Protein AF-A0ABD3A1D2-F1 (afdb_monomer_lite)

Sequence (175 aa):
MENNGCITSDCDAVATIFENNNFTKTKEEAVAVALKAGFRYFLIVNIPASIYQIYQQKFPPGTDINCGTYMLQHMKSAIHKGKVSEEDIDRALFNLFSVLLRLGLFDGNPARNQFGNMGSQNVCSSERKKLALEAARQGIVLLKNNQKFLPWNKNGVSSVAIISPMANRTNITGD

Radius of gyration: 24.57 Å; chains: 1; bounding box: 48×40×70 Å

Organism: NCBI:txid153742

InterPro domains:
  IPR017853 Glycoside hydrolase superfamily [SSF51445] (4-139)
  IPR036881 Glycoside hydrolase family 3 C-terminal domain superfamily [G3DSA:3.40.50.1700] (124-175)
  IPR036962 Glycoside hydrolase, family 3, N-terminal domain superfamily [G3DSA:3.20.20.300] (1-116)
  IPR044993 Beta-D-xylosidase [PTHR42721] (4-172)

pLDDT: mean 79.52, std 18.98, range [31.27, 98.25]

Structure (mmCIF, N/CA/C/O backbone):
data_AF-A0ABD3A1D2-F1
#
_entry.id   AF-A0ABD3A1D2-F1
#
loop_
_atom_site.group_PDB
_atom_site.id
_atom_site.type_symbol
_atom_site.label_atom_id
_atom_site.label_alt_id
_atom_site.label_comp_id
_atom_site.label_asym_id
_atom_site.label_entity_id
_atom_site.label_seq_id
_atom_site.pdbx_PDB_ins_code
_atom_site.Cartn_x
_atom_site.Cartn_y
_atom_site.Cartn_z
_atom_site.occupancy
_atom_site.B_iso_or_equiv
_atom_site.au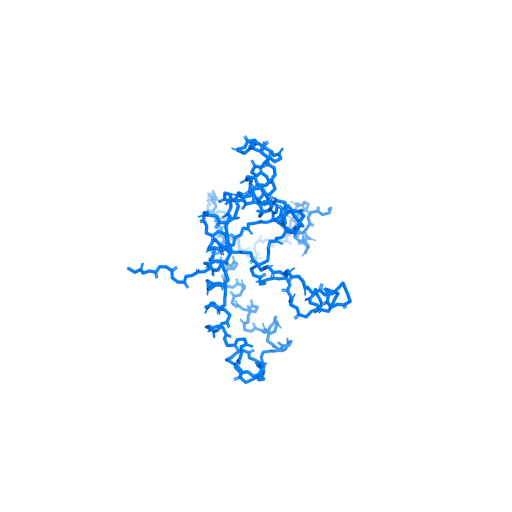th_seq_id
_atom_site.auth_comp_id
_atom_site.auth_asym_id
_atom_site.auth_atom_id
_atom_site.pdbx_PDB_model_num
ATOM 1 N N . MET A 1 1 ? -11.988 -22.840 6.224 1.00 37.16 1 MET A N 1
ATOM 2 C CA . MET A 1 1 ? -10.678 -22.178 6.389 1.00 37.16 1 MET A CA 1
ATOM 3 C C . MET A 1 1 ? -10.935 -20.917 7.187 1.00 37.16 1 MET A C 1
ATOM 5 O O . MET A 1 1 ? -11.546 -20.003 6.654 1.00 37.16 1 MET A O 1
ATOM 9 N N . GLU A 1 2 ? -10.602 -20.904 8.476 1.00 46.38 2 GLU A N 1
ATOM 10 C CA . GLU A 1 2 ? -10.650 -19.665 9.258 1.00 46.38 2 GLU A CA 1
ATOM 11 C C . GLU A 1 2 ? -9.525 -18.742 8.778 1.00 46.38 2 GLU A C 1
ATOM 13 O O . GLU A 1 2 ? -8.359 -19.137 8.697 1.00 46.38 2 GLU A O 1
ATOM 18 N N . ASN A 1 3 ? -9.892 -17.526 8.373 1.00 55.97 3 ASN A N 1
ATOM 19 C CA . ASN A 1 3 ? -8.967 -16.530 7.845 1.00 55.97 3 ASN A CA 1
ATOM 20 C C . ASN A 1 3 ? -8.118 -15.929 8.980 1.00 55.97 3 ASN A C 1
ATOM 22 O O . ASN A 1 3 ? -8.413 -14.849 9.482 1.00 55.97 3 ASN A O 1
ATOM 26 N N . ASN A 1 4 ? -7.017 -16.592 9.342 1.00 60.84 4 ASN A N 1
ATOM 27 C CA . ASN A 1 4 ? -6.041 -16.114 10.338 1.00 60.84 4 ASN A CA 1
ATOM 28 C C . ASN A 1 4 ? -5.060 -15.049 9.779 1.00 60.84 4 ASN A C 1
ATOM 30 O O . ASN A 1 4 ? -3.883 -15.031 10.146 1.00 60.84 4 ASN A O 1
ATOM 34 N N . GLY A 1 5 ? -5.500 -14.211 8.833 1.00 65.75 5 GLY A N 1
ATOM 35 C CA . GLY A 1 5 ? -4.711 -13.125 8.218 1.00 65.75 5 GLY A CA 1
ATOM 36 C C . GLY A 1 5 ? -4.968 -11.764 8.871 1.00 65.75 5 GLY A C 1
ATOM 37 O O . GLY A 1 5 ? -5.875 -11.659 9.684 1.00 65.75 5 GLY A O 1
ATOM 38 N N . CYS A 1 6 ? -4.198 -10.724 8.534 1.00 69.88 6 CYS A N 1
ATOM 39 C CA . CYS A 1 6 ? -4.407 -9.360 9.040 1.00 69.88 6 CYS A CA 1
ATOM 40 C C . CYS A 1 6 ? -5.316 -8.532 8.111 1.00 69.88 6 CYS A C 1
ATOM 42 O O . CYS A 1 6 ? -5.195 -8.639 6.893 1.00 69.88 6 CYS A O 1
ATOM 44 N N . ILE A 1 7 ? -6.202 -7.704 8.676 1.00 75.69 7 ILE A N 1
ATOM 45 C CA . ILE A 1 7 ? -6.970 -6.672 7.963 1.00 75.69 7 ILE A CA 1
ATOM 46 C C . ILE A 1 7 ? -6.477 -5.310 8.447 1.00 75.69 7 ILE A C 1
ATOM 48 O O . ILE A 1 7 ? -6.617 -4.979 9.628 1.00 75.69 7 ILE A O 1
ATOM 52 N N . THR A 1 8 ? -5.950 -4.525 7.515 1.00 74.38 8 THR A N 1
ATOM 53 C CA . THR A 1 8 ? -5.481 -3.157 7.734 1.00 74.38 8 THR A CA 1
ATOM 54 C C . THR A 1 8 ? -6.273 -2.181 6.873 1.00 74.38 8 THR A C 1
ATOM 56 O O . THR A 1 8 ? -6.884 -2.573 5.877 1.00 74.38 8 THR A O 1
ATOM 59 N N . SER A 1 9 ? -6.303 -0.920 7.286 1.00 77.19 9 SER A N 1
ATOM 60 C CA . SER A 1 9 ? -6.958 0.163 6.566 1.00 77.19 9 SER A CA 1
ATOM 61 C C . SER A 1 9 ? -5.907 0.969 5.826 1.00 77.19 9 SER A C 1
ATOM 63 O O . SER A 1 9 ? -4.784 1.118 6.307 1.00 77.19 9 SER A O 1
ATOM 65 N N . ASP A 1 10 ? -6.303 1.559 4.706 1.00 80.44 10 ASP A N 1
ATOM 66 C CA . ASP A 1 10 ? -5.505 2.613 4.091 1.00 80.44 10 ASP A CA 1
ATOM 67 C C . ASP A 1 10 ? -5.440 3.854 5.008 1.00 80.44 10 ASP A C 1
ATOM 69 O O . ASP A 1 10 ? -6.170 3.954 6.009 1.00 80.44 10 ASP A O 1
ATOM 73 N N . CYS A 1 11 ? -4.560 4.792 4.667 1.00 78.94 11 CYS A N 1
ATOM 74 C CA . CYS A 1 11 ? -4.467 6.108 5.286 1.00 78.94 11 CYS A CA 1
ATOM 75 C C . CYS A 1 11 ? -5.825 6.801 5.344 1.00 78.94 11 CYS A C 1
ATOM 77 O O . CYS A 1 11 ? -6.568 6.819 4.366 1.00 78.94 11 CYS A O 1
ATOM 79 N N . ASP A 1 12 ? -6.154 7.331 6.525 1.00 80.38 12 ASP A N 1
ATOM 80 C CA . ASP A 1 12 ? -7.385 8.071 6.821 1.00 80.38 12 ASP A CA 1
ATOM 81 C C . ASP A 1 12 ? -8.711 7.339 6.543 1.00 80.38 12 ASP A C 1
ATOM 83 O O . ASP A 1 12 ? -9.778 7.884 6.820 1.00 80.38 12 ASP A O 1
ATOM 87 N N . ALA A 1 13 ? -8.691 6.075 6.111 1.00 84.38 13 ALA A N 1
ATOM 88 C CA . ALA A 1 13 ? -9.896 5.362 5.692 1.00 84.38 13 ALA A CA 1
ATOM 89 C C . ALA A 1 13 ? -10.966 5.292 6.795 1.00 84.38 13 ALA A C 1
ATOM 91 O O . ALA A 1 13 ? -12.156 5.399 6.508 1.00 84.38 13 ALA A O 1
ATOM 92 N N . VAL A 1 14 ? -10.562 5.170 8.066 1.00 85.62 14 VAL A N 1
ATOM 93 C CA . VAL A 1 14 ? -11.505 5.206 9.199 1.00 85.62 14 VAL A CA 1
ATOM 94 C C . VAL A 1 14 ? -12.102 6.603 9.399 1.00 85.62 14 VAL A C 1
ATOM 96 O O . VAL A 1 14 ? -13.280 6.716 9.727 1.00 85.62 14 VAL A O 1
ATOM 99 N N . ALA A 1 15 ? -11.322 7.663 9.178 1.00 86.56 15 ALA A N 1
ATOM 100 C CA . ALA A 1 15 ? -11.808 9.036 9.272 1.00 86.56 15 ALA A CA 1
ATOM 101 C C . ALA A 1 15 ? -12.839 9.326 8.176 1.00 86.56 15 ALA A C 1
ATOM 103 O O . ALA A 1 15 ? -13.927 9.829 8.463 1.00 86.56 15 ALA A O 1
ATOM 104 N N . THR A 1 16 ? -12.545 8.900 6.944 1.00 88.19 16 THR 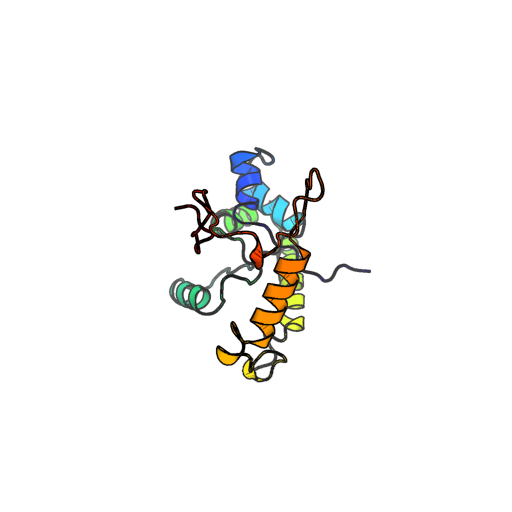A N 1
ATOM 105 C CA . THR A 1 16 ? -13.397 9.086 5.762 1.00 88.19 16 THR A CA 1
ATOM 106 C C . THR A 1 16 ? -14.800 8.494 5.934 1.00 88.19 16 THR A C 1
ATOM 108 O O . THR A 1 16 ? -15.756 9.059 5.399 1.00 88.19 16 THR A O 1
ATOM 111 N N . ILE A 1 17 ? -14.957 7.407 6.711 1.00 91.12 17 ILE A N 1
ATOM 112 C CA . ILE A 1 17 ? -16.270 6.814 7.049 1.00 91.12 17 ILE A CA 1
ATOM 113 C C . ILE A 1 17 ? -17.226 7.885 7.593 1.00 91.12 17 ILE A C 1
ATOM 115 O O . ILE A 1 17 ? -18.389 7.935 7.189 1.00 91.12 17 ILE A O 1
ATOM 119 N N . PHE A 1 18 ? -16.737 8.751 8.479 1.00 94.00 18 PHE A N 1
ATOM 120 C CA . PHE A 1 18 ? -17.518 9.841 9.054 1.00 94.00 18 PHE A CA 1
ATOM 121 C C . PHE A 1 18 ? -17.367 11.138 8.252 1.00 94.00 18 PHE A C 1
ATOM 123 O O . PHE A 1 18 ? -18.366 11.729 7.863 1.00 94.00 18 PHE A O 1
ATOM 130 N N . GLU A 1 19 ? -16.133 11.580 8.001 1.00 90.69 19 GLU A N 1
ATOM 131 C CA . GLU A 1 19 ? -15.836 12.954 7.570 1.00 90.69 19 GLU A CA 1
ATOM 132 C C . GLU A 1 19 ? -16.253 13.255 6.127 1.00 90.69 19 GLU A C 1
ATOM 134 O O . GLU A 1 19 ? -16.689 14.367 5.837 1.00 90.69 19 GLU A O 1
ATOM 139 N N . ASN A 1 20 ? -16.161 12.273 5.229 1.00 91.31 20 ASN A N 1
ATOM 140 C CA . ASN A 1 20 ? -16.445 12.472 3.806 1.00 91.31 20 ASN A CA 1
ATOM 141 C C . ASN A 1 20 ? -17.699 11.717 3.369 1.00 91.31 20 ASN A C 1
ATOM 143 O O . ASN A 1 20 ? -18.515 12.247 2.618 1.00 91.31 20 ASN A O 1
ATOM 147 N N . ASN A 1 21 ? -17.855 10.480 3.845 1.00 91.81 21 ASN A N 1
ATOM 148 C CA . ASN A 1 21 ? -18.917 9.591 3.386 1.00 91.81 21 ASN A CA 1
ATOM 149 C C . ASN A 1 21 ? -20.207 9.720 4.203 1.00 91.81 21 ASN A C 1
ATOM 151 O O . ASN A 1 21 ? -21.243 9.239 3.751 1.00 91.81 21 ASN A O 1
ATOM 155 N N . ASN A 1 22 ? -20.164 10.342 5.391 1.00 92.69 22 ASN A N 1
ATOM 156 C CA . ASN A 1 22 ? -21.302 10.435 6.315 1.00 92.69 22 ASN A CA 1
ATOM 157 C C . ASN A 1 22 ? -21.980 9.073 6.583 1.00 92.69 22 ASN A C 1
ATOM 159 O O . ASN A 1 22 ? -23.194 8.995 6.775 1.00 92.69 22 ASN A O 1
ATOM 163 N N . PHE A 1 23 ? -21.207 7.981 6.569 1.00 95.19 23 PHE A N 1
ATOM 164 C CA . PHE A 1 23 ? -21.726 6.624 6.755 1.00 95.19 23 PHE A CA 1
ATOM 165 C C . PHE A 1 23 ? -22.154 6.378 8.207 1.00 95.19 23 PHE A C 1
ATOM 167 O O . PHE A 1 23 ? -23.099 5.636 8.471 1.00 95.19 23 PHE A O 1
ATOM 174 N N . THR A 1 24 ? -21.475 7.020 9.159 1.00 95.50 24 THR A N 1
ATOM 175 C CA . THR A 1 24 ? -21.830 6.993 10.580 1.00 95.50 24 THR A CA 1
ATOM 176 C C . THR A 1 24 ? -22.270 8.361 11.072 1.00 95.50 24 THR A C 1
ATOM 178 O O . THR A 1 24 ? -21.912 9.390 10.503 1.00 95.50 24 THR A O 1
ATOM 181 N N . LYS A 1 25 ? -23.039 8.389 12.167 1.00 94.56 25 LYS A N 1
ATOM 182 C CA . LYS A 1 25 ? -23.544 9.646 12.739 1.00 94.56 25 LYS A CA 1
ATOM 183 C C . LYS A 1 25 ? -22.540 10.311 13.666 1.00 94.56 25 LYS A C 1
ATOM 185 O O . LYS A 1 25 ? -22.643 11.506 13.926 1.00 94.56 25 LYS A O 1
ATOM 190 N N . THR A 1 26 ? -21.590 9.544 14.197 1.00 96.12 26 THR A N 1
ATOM 191 C CA . THR A 1 26 ? -20.518 10.070 15.041 1.00 96.12 26 THR A CA 1
ATOM 192 C C . THR A 1 26 ? -19.166 9.480 14.666 1.00 96.12 26 THR A C 1
ATOM 194 O O . THR A 1 26 ? -19.068 8.429 14.024 1.00 96.12 26 THR A O 1
ATOM 197 N N . LYS A 1 27 ? -18.109 10.152 15.128 1.00 93.94 27 LYS A N 1
ATOM 198 C CA . LYS A 1 27 ? -16.725 9.697 14.978 1.00 93.94 27 LYS A CA 1
ATOM 199 C C . LYS A 1 27 ? -16.471 8.370 15.695 1.00 93.94 27 LYS A C 1
ATOM 201 O O . LYS A 1 27 ? -15.769 7.500 15.195 1.00 93.94 27 LYS A O 1
ATOM 206 N N . GLU A 1 28 ? -17.094 8.179 16.856 1.00 94.62 28 GLU A N 1
ATOM 207 C CA . GLU A 1 28 ? -16.999 6.930 17.617 1.00 94.62 28 GLU A CA 1
ATOM 208 C C . GLU A 1 28 ? -17.687 5.757 16.922 1.00 94.62 28 GLU A C 1
ATOM 210 O O . GLU A 1 28 ? -17.224 4.624 17.027 1.00 94.62 28 GLU A O 1
ATOM 215 N N . GLU A 1 29 ? -18.782 6.013 16.205 1.00 94.50 29 GLU A N 1
ATOM 216 C CA . GLU A 1 29 ? -19.421 4.987 15.385 1.00 94.50 29 GLU A CA 1
ATOM 217 C C . GLU A 1 29 ? -18.527 4.569 14.217 1.00 94.50 29 GLU A C 1
ATOM 219 O O . GLU A 1 29 ? -18.479 3.380 13.918 1.00 94.50 29 GLU A O 1
ATOM 224 N N . ALA A 1 30 ? -17.770 5.490 13.609 1.00 92.06 30 ALA A N 1
ATOM 225 C CA . ALA A 1 30 ? -16.802 5.135 12.567 1.00 92.06 30 ALA A CA 1
ATOM 226 C C . ALA A 1 30 ? -15.710 4.201 13.109 1.00 92.06 30 ALA A C 1
ATOM 228 O O . ALA A 1 30 ? -15.423 3.169 12.502 1.00 92.06 30 ALA A O 1
ATOM 229 N N . VAL A 1 31 ? -15.171 4.506 14.297 1.00 89.06 31 VAL A N 1
ATOM 230 C CA . VAL A 1 31 ? -14.221 3.630 15.006 1.00 89.06 31 VAL A CA 1
ATOM 231 C C . VAL A 1 31 ? -14.830 2.254 15.280 1.00 89.06 31 VAL A C 1
ATOM 233 O O . VAL A 1 31 ? -14.212 1.230 14.988 1.00 89.06 31 VAL A O 1
ATOM 236 N N . ALA A 1 32 ? -16.048 2.221 15.823 1.00 91.44 32 ALA A N 1
ATOM 237 C CA . ALA A 1 32 ? -16.719 0.976 16.173 1.00 91.44 32 ALA A CA 1
ATOM 238 C C . ALA A 1 32 ? -17.015 0.109 14.945 1.00 91.44 32 ALA A C 1
ATOM 240 O O . ALA A 1 32 ? -16.768 -1.094 14.976 1.00 91.44 32 ALA A O 1
ATOM 241 N N . VAL A 1 33 ? -17.517 0.707 13.862 1.00 90.88 33 VAL A N 1
ATOM 242 C CA . VAL A 1 33 ? -17.794 0.006 12.603 1.00 90.88 33 VAL A CA 1
ATOM 243 C C . VAL A 1 33 ? -16.509 -0.567 12.019 1.00 90.88 33 VAL A C 1
ATOM 245 O O . VAL A 1 33 ? -16.495 -1.743 11.665 1.00 90.88 33 VAL A O 1
ATOM 248 N N . ALA A 1 34 ? -15.427 0.216 11.968 1.00 87.75 34 ALA A N 1
ATOM 249 C CA . ALA A 1 34 ? -14.146 -0.263 11.461 1.00 87.75 34 ALA A CA 1
ATOM 250 C C . ALA A 1 34 ? -13.650 -1.474 12.268 1.00 87.75 34 ALA A C 1
ATOM 252 O O . ALA A 1 34 ? -13.379 -2.533 11.700 1.00 87.75 34 ALA A O 1
ATOM 253 N N . LEU A 1 35 ? -13.603 -1.354 13.598 1.00 84.38 35 LEU A N 1
ATOM 254 C CA . LEU A 1 35 ? -13.131 -2.418 14.487 1.00 84.38 35 LEU A CA 1
ATOM 255 C C . LEU A 1 35 ? -13.988 -3.692 14.378 1.00 84.38 35 LEU A C 1
ATOM 257 O O . LEU A 1 35 ? -13.459 -4.800 14.289 1.00 84.38 35 LEU A O 1
ATOM 261 N N . LYS A 1 36 ? -15.317 -3.543 14.329 1.00 86.56 36 LYS A N 1
ATOM 262 C CA . LYS A 1 36 ? -16.265 -4.665 14.205 1.00 86.56 36 LYS A CA 1
ATOM 263 C C . LYS A 1 36 ? -16.232 -5.325 12.831 1.00 86.56 36 LYS A C 1
ATOM 265 O O . LYS A 1 36 ? -16.475 -6.524 12.738 1.00 86.56 36 LYS A O 1
ATOM 270 N N . ALA A 1 37 ? -15.877 -4.578 11.786 1.00 84.50 37 ALA A N 1
ATOM 271 C CA . ALA A 1 37 ? -15.619 -5.117 10.453 1.00 84.50 37 ALA A CA 1
ATOM 272 C C . ALA A 1 37 ? -14.303 -5.917 10.371 1.00 84.50 37 ALA A C 1
ATOM 274 O O . ALA A 1 37 ? -14.005 -6.511 9.338 1.00 84.50 37 ALA A O 1
ATOM 275 N N . GLY A 1 38 ? -13.522 -5.960 11.456 1.00 74.88 38 GLY A N 1
ATOM 276 C CA . GLY A 1 38 ? -12.286 -6.730 11.547 1.00 74.88 38 GLY A CA 1
ATOM 277 C C . GLY A 1 38 ? -11.022 -5.906 11.329 1.00 74.88 38 GLY A C 1
ATOM 278 O O . GLY A 1 38 ? -9.944 -6.501 11.285 1.00 74.88 38 GLY A O 1
ATOM 279 N N . PHE A 1 39 ? -11.130 -4.573 11.225 1.00 71.19 39 PHE A N 1
ATOM 280 C CA . PHE A 1 39 ? -9.967 -3.687 11.224 1.00 71.19 39 PHE A CA 1
ATOM 281 C C . PHE A 1 39 ? -9.145 -3.913 12.491 1.00 71.19 39 PHE A C 1
ATOM 283 O O . PHE A 1 39 ? -9.667 -3.857 13.608 1.00 71.19 39 PHE A O 1
ATOM 290 N N . ARG A 1 40 ? -7.851 -4.171 12.319 1.00 68.75 40 ARG A N 1
ATOM 291 C CA . ARG A 1 40 ? -6.936 -4.395 13.434 1.00 68.75 40 ARG A CA 1
ATOM 292 C C . ARG A 1 40 ? -6.259 -3.089 13.763 1.00 68.75 40 ARG A C 1
ATOM 294 O O . ARG A 1 40 ? -5.614 -2.469 12.926 1.00 68.75 40 ARG A O 1
ATOM 301 N N . TYR A 1 41 ? -6.427 -2.680 15.006 1.00 59.41 41 TYR A N 1
ATOM 302 C CA . TYR A 1 41 ? -5.795 -1.491 15.521 1.00 59.41 41 TYR A CA 1
ATOM 303 C C . TYR A 1 41 ? -4.776 -1.894 16.578 1.00 59.41 41 TYR A C 1
ATOM 305 O O . TYR A 1 4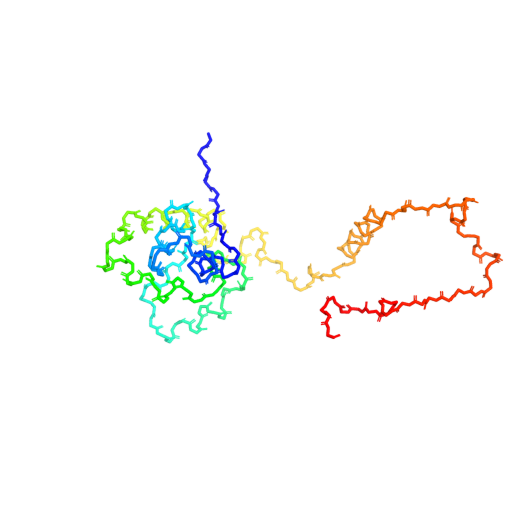1 ? -5.130 -2.556 17.555 1.00 59.41 41 TYR A O 1
ATOM 313 N N . PHE A 1 42 ? -3.514 -1.494 16.396 1.00 54.72 42 PHE A N 1
ATOM 314 C CA . PHE A 1 42 ? -2.529 -1.567 17.469 1.00 54.72 42 PHE A CA 1
ATOM 315 C C . PHE A 1 42 ? -2.912 -0.542 18.541 1.00 54.72 42 PHE A C 1
ATOM 317 O O . PHE A 1 42 ? -2.597 0.646 18.463 1.00 54.72 42 PHE A O 1
ATOM 324 N N . LEU A 1 43 ? -3.664 -1.016 19.530 1.00 47.31 43 LEU A N 1
ATOM 325 C CA . LEU A 1 43 ? -4.032 -0.271 20.719 1.00 47.31 43 LEU A CA 1
ATOM 326 C C . LEU A 1 43 ? -2.784 -0.032 21.570 1.00 47.31 43 LEU A C 1
ATOM 328 O O . LEU A 1 43 ? -2.453 -0.823 22.447 1.00 47.31 43 LEU A O 1
ATOM 332 N N . ILE A 1 44 ? -2.116 1.101 21.358 1.00 43.75 44 ILE A N 1
ATOM 333 C CA . ILE A 1 44 ? -1.236 1.672 22.381 1.00 43.75 44 ILE A CA 1
ATOM 334 C C . ILE A 1 44 ? -2.130 2.382 23.396 1.00 43.75 44 ILE A C 1
ATOM 336 O O . ILE A 1 44 ? -2.244 3.606 23.409 1.00 43.75 44 ILE A O 1
ATOM 340 N N . VAL A 1 45 ? -2.831 1.614 24.226 1.00 34.00 45 VAL A N 1
ATOM 341 C CA . VAL A 1 45 ? -3.537 2.177 25.379 1.00 34.00 45 VAL A CA 1
ATOM 342 C C . VAL A 1 45 ? -2.571 2.108 26.557 1.00 34.00 45 VAL A C 1
ATOM 344 O O . VAL A 1 45 ? -2.110 1.032 26.915 1.00 34.00 45 VAL A O 1
ATOM 347 N N . ASN A 1 46 ? -2.253 3.267 27.140 1.00 37.31 46 ASN A N 1
ATOM 348 C CA . ASN A 1 46 ? -1.365 3.435 28.302 1.00 37.31 46 ASN A CA 1
ATOM 349 C C . ASN A 1 46 ? 0.127 3.136 28.093 1.00 37.31 46 ASN A C 1
ATOM 351 O O . ASN A 1 46 ? 0.775 2.500 28.920 1.00 37.31 46 ASN A O 1
ATOM 355 N N . ILE A 1 47 ? 0.718 3.721 27.053 1.00 43.69 47 ILE A N 1
ATOM 356 C CA . ILE A 1 47 ? 2.157 3.984 27.068 1.00 43.69 47 ILE A CA 1
ATOM 357 C C . ILE A 1 47 ? 2.376 5.456 27.468 1.00 43.69 47 ILE A C 1
ATOM 359 O O . ILE A 1 47 ? 1.798 6.342 26.835 1.00 43.69 47 ILE A O 1
ATOM 363 N N . PRO A 1 48 ? 3.1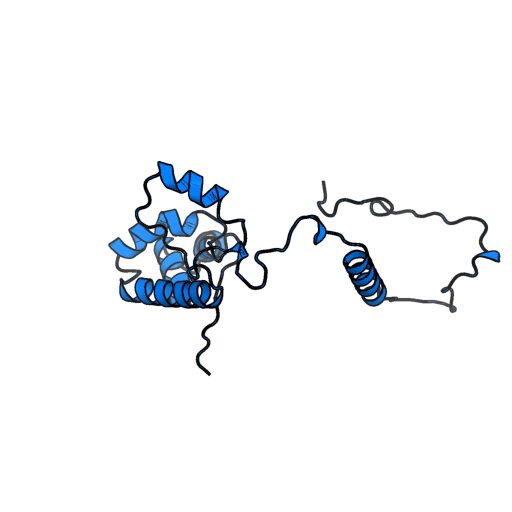76 5.747 28.515 1.00 40.44 48 PRO A N 1
ATOM 364 C CA . PRO A 1 48 ? 3.576 7.108 28.861 1.00 40.44 48 PRO A CA 1
ATOM 365 C C . PRO A 1 48 ? 4.105 7.854 27.632 1.00 40.44 48 PRO A C 1
ATOM 367 O O . PRO A 1 48 ? 4.836 7.274 26.829 1.00 40.44 48 PRO A O 1
ATOM 370 N N . ALA A 1 49 ? 3.788 9.143 27.490 1.00 47.62 49 ALA A N 1
ATOM 371 C CA . ALA A 1 49 ? 4.191 9.949 26.329 1.00 47.62 49 ALA A CA 1
ATOM 372 C C . ALA A 1 49 ? 5.705 9.877 26.018 1.00 47.62 49 ALA A C 1
ATOM 374 O O . ALA A 1 49 ? 6.103 9.958 24.859 1.00 47.62 49 ALA A O 1
ATOM 375 N N . SER A 1 50 ? 6.545 9.638 27.032 1.00 42.75 50 SER A N 1
ATOM 376 C CA . SER A 1 50 ? 7.995 9.434 26.894 1.00 42.75 50 SER A CA 1
ATOM 377 C C . SER A 1 50 ? 8.384 8.194 26.081 1.00 42.75 50 SER A C 1
ATOM 379 O O . SER A 1 50 ? 9.430 8.181 25.439 1.00 42.75 50 SER A O 1
ATOM 381 N N . ILE A 1 51 ? 7.551 7.156 26.080 1.00 44.00 51 ILE A N 1
ATOM 382 C CA . ILE A 1 51 ? 7.795 5.901 25.367 1.00 44.00 51 ILE A CA 1
ATOM 383 C C . ILE A 1 51 ? 7.134 5.934 23.972 1.00 44.00 51 ILE A C 1
ATOM 385 O O . ILE A 1 51 ? 7.627 5.283 23.053 1.00 44.00 51 ILE A O 1
ATOM 389 N N . TYR A 1 52 ? 6.102 6.763 23.754 1.00 48.97 52 TYR A N 1
ATOM 390 C CA . TYR A 1 52 ? 5.480 6.968 22.432 1.00 48.97 52 TYR A CA 1
ATOM 391 C C . TYR A 1 52 ? 6.495 7.431 21.368 1.00 48.97 52 TYR A C 1
ATOM 393 O O . TYR A 1 52 ? 6.495 6.929 20.243 1.00 48.97 52 TYR A O 1
ATOM 401 N N . GLN A 1 53 ? 7.431 8.308 21.750 1.00 37.34 53 GLN A N 1
ATOM 402 C CA . GLN A 1 53 ? 8.511 8.782 20.875 1.00 37.34 53 GLN A CA 1
ATOM 403 C C . GLN A 1 53 ? 9.475 7.653 20.456 1.00 37.34 53 GLN A C 1
ATOM 405 O O . GLN A 1 53 ? 9.984 7.650 19.338 1.00 37.34 53 GLN A O 1
ATOM 410 N N . ILE A 1 54 ? 9.699 6.672 21.339 1.00 40.72 54 ILE A N 1
ATOM 411 C CA . ILE A 1 54 ? 10.593 5.527 21.108 1.00 40.72 54 ILE A CA 1
ATOM 412 C C . ILE A 1 54 ? 9.935 4.511 20.162 1.00 40.72 54 ILE A C 1
ATOM 414 O O . ILE A 1 54 ? 10.610 3.934 19.310 1.00 40.72 54 ILE A O 1
ATOM 418 N N . TYR A 1 55 ? 8.616 4.313 20.264 1.00 42.03 55 TYR A N 1
ATOM 419 C CA . TYR A 1 55 ? 7.882 3.387 19.393 1.00 42.03 55 TYR A CA 1
ATOM 420 C C . TYR A 1 55 ? 7.801 3.876 17.942 1.00 42.03 55 TYR A C 1
ATOM 422 O O . TYR A 1 55 ? 8.026 3.077 17.036 1.00 42.03 55 TYR A O 1
ATOM 430 N N . GLN A 1 56 ? 7.592 5.179 17.722 1.00 38.38 56 GLN A N 1
ATOM 431 C CA . GLN A 1 56 ? 7.631 5.796 16.385 1.00 38.38 56 GLN A CA 1
ATOM 432 C C . GLN A 1 56 ? 9.014 5.680 15.714 1.00 38.38 56 GLN A C 1
ATOM 434 O O . GLN A 1 56 ? 9.115 5.624 14.494 1.00 38.38 56 GLN A O 1
ATOM 439 N N . GLN A 1 57 ? 10.093 5.625 16.503 1.00 33.38 57 GLN A N 1
ATOM 440 C CA . GLN A 1 57 ? 11.459 5.474 15.990 1.00 33.38 57 GLN A CA 1
ATOM 441 C C . GLN A 1 57 ? 11.862 4.021 15.707 1.00 33.38 57 GLN A C 1
ATOM 443 O O . GLN A 1 57 ? 12.774 3.790 14.914 1.00 33.38 57 GLN A O 1
ATOM 448 N N . LYS A 1 58 ? 11.241 3.044 16.382 1.00 36.09 58 LYS A N 1
ATOM 449 C CA . LYS A 1 58 ? 11.706 1.646 16.387 1.00 36.09 58 LYS A CA 1
ATOM 450 C C . LYS A 1 58 ? 10.852 0.694 15.550 1.00 36.09 58 LYS A C 1
ATOM 452 O O . LYS A 1 58 ? 11.360 -0.348 15.142 1.00 36.09 58 LYS A O 1
ATOM 457 N N . PHE A 1 59 ? 9.600 1.046 15.266 1.00 41.25 59 PHE A N 1
ATOM 458 C CA . PHE A 1 59 ? 8.747 0.304 14.340 1.00 41.25 59 PHE A CA 1
ATOM 459 C C . PHE A 1 59 ? 8.641 1.092 13.029 1.00 41.25 59 PHE A C 1
ATOM 461 O O . PHE A 1 59 ? 7.973 2.124 13.004 1.00 41.25 59 PHE A O 1
ATOM 468 N N . PRO A 1 60 ? 9.341 0.674 11.956 1.00 31.27 60 PRO A N 1
ATOM 469 C CA . PRO A 1 60 ? 9.292 1.379 10.681 1.00 31.27 60 PRO A CA 1
ATOM 470 C C . PRO A 1 60 ? 7.849 1.433 10.144 1.00 31.27 60 PRO A C 1
ATOM 472 O O . PRO A 1 60 ? 7.064 0.519 10.415 1.00 31.27 60 PRO A O 1
ATOM 475 N N . PRO A 1 61 ? 7.485 2.484 9.385 1.00 31.83 61 PRO A N 1
ATOM 476 C CA . PRO A 1 61 ? 6.159 2.614 8.786 1.00 31.83 61 PRO A CA 1
ATOM 477 C C . PRO A 1 61 ? 5.901 1.397 7.889 1.00 31.83 61 PRO A C 1
ATOM 479 O O . PRO A 1 61 ? 6.558 1.220 6.866 1.00 31.83 61 PRO A O 1
ATOM 482 N N . GLY A 1 62 ? 5.007 0.508 8.323 1.00 33.00 62 GLY A N 1
ATOM 483 C CA . GLY A 1 62 ? 4.773 -0.775 7.655 1.00 33.00 62 GLY A CA 1
ATOM 484 C C . GLY A 1 62 ? 4.177 -1.882 8.526 1.00 33.00 62 GLY A C 1
ATOM 485 O O . GLY A 1 62 ? 3.750 -2.897 7.990 1.00 33.00 62 GLY A O 1
ATOM 486 N N . THR A 1 63 ? 4.103 -1.714 9.844 1.00 38.75 63 THR A N 1
ATOM 487 C CA . THR A 1 63 ? 3.307 -2.603 10.708 1.00 38.75 63 THR A CA 1
ATOM 488 C C . THR A 1 63 ? 1.908 -2.032 10.890 1.00 38.75 63 THR A C 1
ATOM 490 O O . THR A 1 63 ? 1.809 -0.844 11.155 1.00 38.75 63 THR A O 1
ATOM 493 N N . ASP A 1 64 ? 0.881 -2.875 10.730 1.00 44.84 64 ASP A N 1
ATOM 494 C CA . ASP A 1 64 ? -0.584 -2.683 10.838 1.00 44.84 64 ASP A CA 1
ATOM 495 C C . ASP A 1 64 ? -1.088 -1.656 11.877 1.00 44.84 64 ASP A C 1
ATOM 497 O O . ASP A 1 64 ? -1.746 -1.966 12.874 1.00 44.84 64 ASP A O 1
ATOM 501 N N . ILE A 1 65 ? -0.763 -0.396 11.624 1.00 52.19 65 ILE A N 1
ATOM 502 C CA . ILE A 1 65 ? -1.038 0.781 12.433 1.00 52.19 65 ILE A CA 1
ATOM 503 C C . ILE A 1 65 ? -1.830 1.692 11.504 1.00 52.19 65 ILE A C 1
ATOM 505 O O . ILE A 1 65 ? -1.381 1.977 10.395 1.00 52.19 65 ILE A O 1
ATOM 509 N N . ASN A 1 66 ? -3.021 2.118 11.934 1.00 56.44 66 ASN A N 1
ATOM 510 C CA . ASN A 1 66 ? -3.783 3.154 11.237 1.00 56.44 66 ASN A CA 1
ATOM 511 C C . ASN A 1 66 ? -2.823 4.277 10.817 1.00 56.44 66 ASN A C 1
ATOM 513 O O . ASN A 1 66 ? -2.138 4.854 11.664 1.00 56.44 66 ASN A O 1
ATOM 517 N N . CYS A 1 67 ? -2.762 4.565 9.524 1.00 58.03 67 CYS A N 1
ATOM 518 C CA . CYS A 1 67 ? -2.078 5.750 9.049 1.00 58.03 67 CYS A CA 1
ATOM 519 C C . CYS A 1 67 ? -2.970 6.946 9.409 1.00 58.03 67 CYS A C 1
ATOM 521 O O . CYS A 1 67 ? -3.962 7.216 8.736 1.00 58.03 67 CYS A O 1
ATOM 523 N N . GLY A 1 68 ? -2.672 7.564 10.556 1.00 64.81 68 GLY A N 1
ATOM 524 C CA . GLY A 1 68 ? -3.449 8.665 11.114 1.00 64.81 68 GLY A CA 1
ATOM 525 C C . GLY A 1 68 ? -3.621 8.591 12.633 1.00 64.81 68 GLY A C 1
ATOM 526 O O . GLY A 1 68 ? -3.165 7.676 13.318 1.00 64.81 68 GLY A O 1
ATOM 527 N N . THR A 1 69 ? -4.286 9.605 13.190 1.00 75.12 69 THR A N 1
ATOM 528 C CA . THR A 1 69 ? -4.552 9.714 14.640 1.00 75.12 69 THR A CA 1
ATOM 529 C C . THR A 1 69 ? -6.022 9.495 15.000 1.00 75.12 69 THR A C 1
ATOM 531 O O . THR A 1 69 ? -6.367 9.484 16.180 1.00 75.12 69 THR A O 1
ATOM 534 N N . TYR A 1 70 ? -6.890 9.260 14.011 1.00 82.31 70 TYR A N 1
ATOM 535 C CA . TYR A 1 70 ? -8.344 9.201 14.187 1.00 82.31 70 TYR A CA 1
ATOM 536 C C . TYR A 1 70 ? -8.782 8.145 15.213 1.00 82.31 70 TYR A C 1
ATOM 538 O O . TYR A 1 70 ? -9.558 8.423 16.129 1.00 82.31 70 TYR A O 1
ATOM 546 N N . MET A 1 71 ? -8.220 6.937 15.109 1.00 79.69 71 MET A N 1
ATOM 547 C CA . MET A 1 71 ? -8.474 5.859 16.067 1.00 79.69 71 MET A CA 1
ATOM 548 C C . MET A 1 71 ? -7.979 6.225 17.475 1.00 79.69 71 MET A C 1
ATOM 550 O O . MET A 1 71 ? -8.741 6.080 18.427 1.00 79.69 71 MET A O 1
ATOM 554 N N . LEU A 1 72 ? -6.758 6.771 17.618 1.00 77.25 72 LEU A N 1
ATOM 555 C CA . LEU A 1 72 ? -6.222 7.222 18.918 1.00 77.25 72 LEU A CA 1
ATOM 556 C C . LEU A 1 72 ? -7.156 8.238 19.587 1.00 77.25 72 LEU A C 1
ATOM 558 O O . LEU A 1 72 ? -7.413 8.155 20.788 1.00 77.25 72 LEU A O 1
ATOM 562 N N . GLN A 1 73 ? -7.665 9.193 18.809 1.00 83.62 73 GLN A N 1
ATOM 563 C CA . GLN A 1 73 ? -8.472 10.302 19.312 1.00 83.62 73 GLN A CA 1
ATOM 564 C C . GLN A 1 73 ? -9.878 9.872 19.745 1.00 83.62 73 GLN A C 1
ATOM 566 O O . GLN A 1 73 ? -10.416 10.414 20.712 1.00 83.62 73 GLN A O 1
ATOM 571 N N . HIS A 1 74 ? -10.487 8.904 19.053 1.00 88.69 74 HIS A N 1
ATOM 572 C CA . HIS A 1 74 ? -11.908 8.587 19.232 1.00 88.69 74 HIS A CA 1
ATOM 573 C C . HIS A 1 74 ? -12.182 7.238 19.904 1.00 88.69 74 HIS A C 1
ATOM 575 O O . HIS A 1 74 ? -13.280 7.047 20.430 1.00 88.69 74 HIS A O 1
ATOM 581 N N . MET A 1 75 ? -11.199 6.337 19.996 1.00 85.25 75 MET A N 1
ATOM 582 C CA . MET A 1 75 ? -11.378 5.014 20.606 1.00 85.25 75 MET A CA 1
ATOM 583 C C . MET A 1 75 ? -11.773 5.081 22.083 1.00 85.25 75 MET A C 1
ATOM 585 O O . MET A 1 75 ? -12.715 4.410 22.499 1.00 85.25 75 MET A O 1
ATOM 589 N N . LYS A 1 76 ? -11.118 5.937 22.881 1.00 86.31 76 LYS A N 1
ATOM 590 C CA . LYS A 1 76 ? -11.468 6.087 24.304 1.00 86.31 76 LYS A CA 1
ATOM 591 C C . LYS A 1 76 ? -12.933 6.502 24.472 1.00 86.31 76 LYS A C 1
ATOM 593 O O . LYS A 1 76 ? -13.643 5.911 25.280 1.00 86.31 76 LYS A O 1
ATOM 598 N N . SER A 1 77 ? -13.390 7.476 23.683 1.00 90.75 77 SER A N 1
ATOM 599 C CA . SER A 1 77 ? -14.790 7.920 23.672 1.00 90.75 77 SER A CA 1
ATOM 600 C C . SER A 1 77 ? -15.735 6.804 23.212 1.00 90.75 77 SER A C 1
ATOM 602 O O . SER A 1 77 ? -16.782 6.601 23.822 1.00 90.75 77 SER A O 1
ATOM 604 N N . ALA A 1 78 ? -15.352 6.027 22.194 1.00 90.88 78 ALA A N 1
ATOM 605 C CA . ALA A 1 78 ? -16.148 4.911 21.688 1.00 90.88 78 ALA A CA 1
ATOM 606 C C . ALA A 1 78 ? -16.377 3.818 22.744 1.00 90.88 78 ALA A C 1
ATOM 608 O O . ALA A 1 78 ? -17.492 3.306 22.843 1.00 90.88 78 ALA A O 1
ATOM 609 N N . ILE A 1 79 ? -15.371 3.528 23.574 1.00 89.38 79 ILE A N 1
ATOM 610 C CA . ILE A 1 79 ? -15.493 2.608 24.716 1.00 89.38 79 ILE A CA 1
ATOM 611 C C . ILE A 1 79 ? -16.421 3.201 25.784 1.00 89.38 79 ILE A C 1
ATOM 613 O O . ILE A 1 79 ? -17.386 2.560 26.186 1.00 89.38 79 ILE A O 1
ATOM 617 N N . HIS A 1 80 ? -16.195 4.456 26.201 1.00 93.44 80 HIS A N 1
ATOM 618 C CA . HIS A 1 80 ? -17.015 5.100 27.244 1.00 93.44 80 HIS A CA 1
ATOM 619 C C . HIS A 1 80 ? -18.491 5.225 26.838 1.00 93.44 80 HIS A C 1
ATOM 621 O O . HIS A 1 80 ? -19.377 5.150 27.684 1.00 93.44 80 HIS A O 1
ATOM 627 N N . LYS A 1 81 ? -18.765 5.404 25.541 1.00 95.56 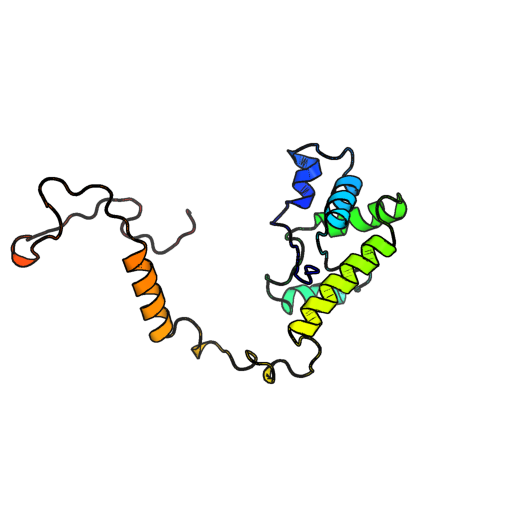81 LYS A N 1
ATOM 628 C CA . LYS A 1 81 ? -20.120 5.461 24.972 1.00 95.56 81 LYS A CA 1
ATOM 629 C C . LYS A 1 81 ? -20.712 4.077 24.664 1.00 95.56 81 LYS A C 1
ATOM 631 O O . LYS A 1 81 ? -21.780 4.012 24.057 1.00 95.56 81 LYS A O 1
ATOM 636 N N . GLY A 1 82 ? -20.023 2.984 25.008 1.00 94.50 82 GLY A N 1
ATOM 637 C CA . GLY A 1 82 ? -20.480 1.608 24.780 1.00 94.50 82 GLY A CA 1
ATOM 638 C C . GLY A 1 82 ? -20.589 1.208 23.304 1.00 94.50 82 GLY A C 1
ATOM 639 O O . GLY A 1 82 ? -21.288 0.256 22.967 1.00 94.50 82 GLY A O 1
ATOM 640 N N . LYS A 1 83 ? -19.942 1.945 22.393 1.00 94.12 83 LYS A N 1
ATOM 641 C CA . LYS A 1 83 ? -19.945 1.644 20.951 1.00 94.12 83 LYS A CA 1
ATOM 642 C C . LYS A 1 83 ? -18.968 0.515 20.608 1.00 94.12 83 LYS A C 1
ATOM 644 O O . LYS A 1 83 ? -19.212 -0.215 19.646 1.00 94.12 83 LYS A O 1
ATOM 649 N N . VAL A 1 84 ? -17.912 0.370 21.407 1.00 89.56 84 VAL A N 1
ATOM 650 C CA . VAL A 1 84 ? -16.897 -0.691 21.355 1.00 89.56 84 VAL A CA 1
ATOM 651 C C . VAL A 1 84 ? -16.908 -1.436 22.688 1.00 89.56 84 VAL A C 1
ATOM 653 O O . VAL A 1 84 ? -16.875 -0.777 23.729 1.00 89.56 84 VAL A O 1
ATOM 656 N N . SER A 1 85 ? -16.950 -2.770 22.656 1.00 90.25 85 SER A N 1
ATOM 657 C CA . SER A 1 85 ? -16.850 -3.604 23.862 1.00 90.25 85 SER A CA 1
ATOM 658 C C . SER A 1 85 ? -15.419 -4.091 24.121 1.00 90.25 85 SER A C 1
ATOM 660 O O . SER A 1 85 ? -14.540 -3.957 23.267 1.00 90.25 85 SER A O 1
ATOM 662 N N . GLU A 1 86 ? -15.172 -4.653 25.305 1.00 87.31 86 GLU A N 1
ATOM 663 C CA . GLU A 1 86 ? -13.885 -5.282 25.631 1.00 87.31 86 GLU A CA 1
ATOM 664 C C . GLU A 1 86 ? -13.637 -6.513 24.750 1.00 87.31 86 GLU A C 1
ATOM 666 O O . GLU A 1 86 ? -12.540 -6.688 24.233 1.00 87.31 86 GLU A O 1
ATOM 671 N N . GLU A 1 87 ? -14.677 -7.282 24.425 1.00 88.94 87 GLU A N 1
ATOM 672 C CA . GLU A 1 87 ? -14.568 -8.429 23.519 1.00 88.94 87 GLU A CA 1
ATOM 673 C C . GLU A 1 87 ? -14.182 -8.008 22.090 1.00 88.94 87 GLU A C 1
ATOM 675 O O . GLU A 1 87 ? -13.437 -8.716 21.405 1.00 88.94 87 GLU A O 1
ATOM 680 N N . ASP A 1 88 ? -14.654 -6.843 21.622 1.00 85.38 88 ASP A N 1
ATOM 681 C CA . ASP A 1 88 ? -14.226 -6.284 20.335 1.00 85.38 88 ASP A CA 1
ATOM 682 C C . ASP A 1 88 ? -12.717 -5.976 20.336 1.00 85.38 88 ASP A C 1
ATOM 684 O O . ASP A 1 88 ? -12.044 -6.178 19.318 1.00 85.38 88 ASP A O 1
ATOM 688 N N . ILE A 1 89 ? -12.195 -5.510 21.476 1.00 83.12 89 ILE A N 1
ATOM 689 C CA . ILE A 1 89 ? -10.777 -5.207 21.697 1.00 83.12 89 ILE A CA 1
ATOM 690 C C . ILE A 1 89 ? -9.962 -6.497 21.785 1.00 83.12 89 ILE A C 1
ATOM 692 O O . ILE A 1 89 ? -8.981 -6.635 21.055 1.00 83.12 89 ILE A O 1
ATOM 696 N N . ASP A 1 90 ? -10.386 -7.461 22.598 1.00 84.62 90 ASP A N 1
ATOM 697 C CA . ASP A 1 90 ? -9.708 -8.746 22.772 1.00 84.62 90 ASP A CA 1
ATOM 698 C C . ASP A 1 90 ? -9.591 -9.496 21.453 1.00 84.62 90 ASP A C 1
ATOM 700 O O . ASP A 1 90 ? -8.520 -9.992 21.098 1.00 84.62 90 ASP A O 1
ATOM 704 N N . ARG A 1 91 ? -10.664 -9.502 20.656 1.00 82.94 91 ARG A N 1
ATOM 705 C CA . ARG A 1 91 ? -10.637 -10.070 19.309 1.00 82.94 91 ARG A CA 1
ATOM 706 C C . ARG A 1 91 ? -9.619 -9.356 18.424 1.00 82.94 91 ARG A C 1
ATOM 708 O O . ARG A 1 91 ? -8.931 -10.025 17.655 1.00 82.94 91 ARG A O 1
ATOM 715 N N . ALA A 1 92 ? -9.523 -8.027 18.481 1.00 79.00 92 ALA A N 1
ATOM 716 C CA . ALA A 1 92 ? -8.553 -7.268 17.689 1.00 79.00 92 ALA A CA 1
ATOM 717 C C . ALA A 1 92 ? -7.106 -7.546 18.135 1.00 79.00 92 ALA A C 1
ATOM 719 O O . ALA A 1 92 ? -6.231 -7.745 17.287 1.00 79.00 92 ALA A O 1
ATOM 720 N N . LEU A 1 93 ? -6.866 -7.641 19.446 1.00 80.62 93 LEU A N 1
ATOM 721 C CA . LEU A 1 93 ? -5.562 -7.959 20.026 1.00 80.62 93 LEU A CA 1
ATOM 722 C C . LEU A 1 93 ? -5.132 -9.392 19.715 1.00 80.62 93 LEU A C 1
ATOM 724 O O . LEU A 1 93 ? -4.027 -9.590 19.214 1.00 80.62 93 LEU A O 1
ATOM 728 N N . PHE A 1 94 ? -5.997 -10.385 19.930 1.00 83.06 94 PHE A N 1
ATOM 729 C CA . PHE A 1 94 ? -5.713 -11.791 19.624 1.00 83.06 94 PHE A CA 1
ATOM 730 C C . PHE A 1 94 ? -5.237 -11.957 18.178 1.00 83.06 94 PHE A C 1
ATOM 732 O O . PHE A 1 94 ? -4.226 -12.594 17.887 1.00 83.06 94 PHE A O 1
ATOM 739 N N . ASN A 1 95 ? -5.951 -11.304 17.272 1.00 77.19 95 ASN A N 1
ATOM 740 C CA . ASN A 1 95 ? -5.692 -11.274 15.845 1.00 77.19 95 ASN A CA 1
ATOM 741 C C . ASN A 1 95 ? -4.339 -10.654 15.478 1.00 77.19 95 ASN A C 1
ATOM 743 O O . ASN A 1 95 ? -3.604 -11.193 14.648 1.00 77.19 95 ASN A O 1
ATOM 747 N N . LEU A 1 96 ? -4.015 -9.520 16.089 1.00 78.38 96 LEU A N 1
ATOM 748 C CA . LEU A 1 96 ? -2.750 -8.820 15.914 1.00 78.38 96 LEU A CA 1
ATOM 749 C C . LEU A 1 96 ? -1.578 -9.645 16.460 1.00 78.38 96 LEU A C 1
ATOM 751 O O . LEU A 1 96 ? -0.636 -9.942 15.726 1.00 78.38 96 LEU A O 1
ATOM 755 N N . PHE A 1 97 ? -1.656 -10.081 17.718 1.00 81.81 97 PHE A N 1
ATOM 756 C CA . PHE A 1 97 ? -0.601 -10.874 18.345 1.00 81.81 97 PHE A CA 1
ATOM 757 C C . PHE A 1 97 ? -0.394 -12.217 17.648 1.00 81.81 97 PHE A C 1
ATOM 759 O O . PHE A 1 97 ? 0.747 -12.645 17.514 1.00 81.81 97 PHE A O 1
ATOM 766 N N . SER A 1 98 ? -1.445 -12.837 17.105 1.00 84.44 98 SER A N 1
ATOM 767 C CA . SER A 1 98 ? -1.311 -14.037 16.271 1.00 84.44 98 SER A CA 1
ATOM 768 C C . SER A 1 98 ? -0.403 -13.803 15.060 1.00 84.44 98 SER A C 1
ATOM 770 O O . SER A 1 98 ? 0.423 -14.654 14.736 1.00 84.44 98 SER A O 1
ATOM 772 N N . VAL A 1 99 ? -0.511 -12.649 14.394 1.00 83.00 99 VAL A N 1
ATOM 773 C CA . VAL A 1 99 ? 0.366 -12.297 13.265 1.00 83.00 99 VAL A CA 1
ATOM 774 C C . VAL A 1 99 ? 1.779 -11.987 13.755 1.00 83.00 99 VAL A C 1
ATOM 776 O O . VAL A 1 99 ? 2.735 -12.512 13.194 1.00 83.00 99 VAL A O 1
ATOM 779 N N . LEU A 1 100 ? 1.929 -11.209 14.829 1.00 82.81 100 LEU A N 1
ATOM 780 C CA . LEU A 1 100 ? 3.244 -10.863 15.382 1.00 82.81 100 LEU A CA 1
ATOM 781 C C . LEU A 1 100 ? 4.028 -12.094 15.869 1.00 82.81 100 LEU A C 1
ATOM 783 O O . LEU A 1 100 ? 5.236 -12.180 15.647 1.00 82.81 100 LEU A O 1
ATOM 787 N N . LEU A 1 101 ? 3.344 -13.066 16.477 1.00 86.19 101 LEU A N 1
ATOM 788 C CA . LEU A 1 101 ? 3.917 -14.357 16.863 1.00 86.19 101 LEU A CA 1
ATOM 789 C C . LEU A 1 101 ? 4.337 -15.164 15.631 1.00 86.19 101 LEU A C 1
ATOM 791 O O . LEU A 1 101 ? 5.452 -15.668 15.586 1.00 86.19 101 LEU A O 1
ATOM 795 N N . ARG A 1 102 ? 3.500 -15.227 14.586 1.00 85.44 102 ARG A N 1
ATOM 796 C CA . ARG A 1 102 ? 3.852 -15.899 13.320 1.00 85.44 102 ARG A CA 1
ATOM 797 C C . ARG A 1 102 ? 5.032 -15.246 12.596 1.00 85.44 102 ARG A C 1
ATOM 799 O O . ARG A 1 102 ? 5.738 -15.933 11.867 1.00 85.44 102 ARG A O 1
ATOM 806 N N . LEU A 1 103 ? 5.227 -13.940 12.775 1.00 82.81 103 LEU A N 1
ATOM 807 C CA . LEU A 1 103 ? 6.374 -13.194 12.250 1.00 82.81 103 LEU A CA 1
ATOM 808 C C . LEU A 1 103 ? 7.639 -13.344 13.117 1.00 82.81 103 LEU A C 1
ATOM 810 O O . LEU A 1 103 ? 8.684 -12.801 12.757 1.00 82.81 103 LEU A O 1
ATOM 814 N N . GLY A 1 104 ? 7.560 -14.057 14.245 1.00 82.88 104 GLY A N 1
ATOM 815 C CA . GLY A 1 104 ? 8.684 -14.286 15.149 1.00 82.88 104 GLY A CA 1
ATOM 816 C C . GLY A 1 104 ? 9.141 -13.032 15.892 1.00 82.88 104 GLY A C 1
ATOM 817 O O . GLY A 1 104 ? 10.310 -12.919 16.266 1.00 82.88 104 GLY A O 1
ATOM 818 N N . LEU A 1 105 ? 8.244 -12.054 16.101 1.00 83.00 105 LEU A N 1
ATOM 819 C CA . LEU A 1 105 ? 8.579 -10.813 16.815 1.00 83.00 105 LEU A CA 1
ATOM 820 C C . LEU A 1 105 ? 8.997 -11.079 18.272 1.00 83.00 105 LEU A C 1
ATOM 822 O O . LEU A 1 105 ? 9.762 -10.309 18.849 1.00 83.00 105 LEU A O 1
ATOM 826 N N . PHE A 1 106 ? 8.505 -12.173 18.857 1.00 86.31 106 PHE A N 1
ATOM 827 C CA . PHE A 1 106 ? 8.752 -12.558 20.247 1.00 86.31 106 PHE A CA 1
ATOM 828 C C . PHE A 1 106 ? 9.813 -13.663 20.398 1.00 86.31 106 PHE A C 1
ATOM 830 O O . PHE A 1 106 ? 10.067 -14.105 21.515 1.00 86.31 106 PHE A O 1
ATOM 837 N N . ASP A 1 107 ? 10.497 -14.052 19.316 1.00 87.56 107 ASP A N 1
ATOM 838 C CA . ASP A 1 107 ? 11.466 -15.165 19.301 1.00 87.56 107 ASP A CA 1
ATOM 839 C C . ASP A 1 107 ? 12.871 -14.757 19.804 1.00 87.56 107 ASP A C 1
ATOM 841 O O . ASP A 1 107 ? 13.869 -15.465 19.633 1.00 87.56 107 ASP A O 1
ATOM 845 N N . GLY A 1 108 ? 12.975 -13.596 20.458 1.00 86.62 108 GLY A N 1
ATOM 846 C CA . GLY A 1 108 ? 14.209 -13.078 21.040 1.00 86.62 108 GLY A CA 1
ATOM 847 C C . GLY A 1 108 ? 14.979 -12.164 20.088 1.00 86.62 108 GLY A C 1
ATOM 848 O O . GLY A 1 108 ? 14.494 -11.100 19.715 1.00 86.62 108 GLY A O 1
ATOM 849 N N . ASN A 1 109 ? 16.229 -12.512 19.765 1.00 86.31 109 ASN A N 1
ATOM 850 C CA . ASN A 1 109 ? 17.082 -11.642 18.952 1.00 86.31 109 ASN A CA 1
ATOM 851 C C . ASN A 1 109 ? 16.621 -11.656 17.478 1.00 86.31 109 ASN A C 1
ATOM 853 O O . ASN A 1 109 ? 16.803 -12.685 16.824 1.00 86.31 109 ASN A O 1
ATOM 857 N N . PRO A 1 110 ? 16.139 -10.529 16.916 1.00 80.69 110 PRO A N 1
ATOM 858 C CA . PRO A 1 110 ? 15.605 -10.481 15.554 1.00 80.69 110 PRO A CA 1
ATOM 859 C C . PRO A 1 110 ? 16.638 -10.832 14.475 1.00 80.69 110 PRO A C 1
ATOM 861 O O . PRO A 1 110 ? 16.255 -11.300 13.406 1.00 80.69 110 PRO A O 1
ATOM 864 N N . ALA A 1 111 ? 17.944 -10.695 14.748 1.00 82.81 111 ALA A N 1
ATOM 865 C CA . ALA A 1 111 ? 19.005 -11.128 13.832 1.00 82.81 111 ALA A CA 1
ATOM 866 C C . ALA A 1 111 ? 19.011 -12.652 13.588 1.00 82.81 111 ALA A C 1
ATOM 868 O O . ALA A 1 111 ? 19.561 -13.121 12.593 1.00 82.81 111 ALA A O 1
ATOM 869 N N . ARG A 1 112 ? 18.400 -13.436 14.488 1.00 84.81 112 ARG A N 1
ATOM 870 C CA . ARG A 1 112 ? 18.277 -14.897 14.362 1.00 84.81 112 ARG A CA 1
ATOM 871 C C . ARG A 1 112 ? 17.094 -15.332 13.491 1.00 84.81 112 ARG A C 1
ATOM 873 O O . ARG A 1 112 ? 17.019 -16.508 13.147 1.00 84.81 112 ARG A O 1
ATOM 880 N N . ASN A 1 113 ? 16.203 -14.412 13.116 1.00 84.31 113 ASN A N 1
ATOM 881 C CA . ASN A 1 113 ? 15.049 -14.719 12.272 1.00 84.31 113 ASN A CA 1
ATOM 882 C C . ASN A 1 113 ? 15.474 -14.901 10.805 1.00 84.31 113 ASN A C 1
ATOM 884 O O . ASN A 1 113 ? 16.539 -14.442 10.391 1.00 84.31 113 ASN A O 1
ATOM 888 N N . GLN A 1 114 ? 14.608 -15.517 9.990 1.00 85.19 114 GLN A N 1
ATOM 889 C CA . GLN A 1 114 ? 14.859 -15.827 8.569 1.00 85.19 114 GLN A CA 1
ATOM 890 C C . GLN A 1 114 ? 15.415 -14.641 7.758 1.00 85.19 114 GLN A C 1
ATOM 892 O O . GLN A 1 114 ? 16.231 -14.830 6.857 1.00 85.19 114 GLN A O 1
ATOM 897 N N . PHE A 1 115 ? 14.986 -13.419 8.084 1.00 84.56 115 PHE A N 1
ATOM 898 C CA . PHE A 1 115 ? 15.390 -12.185 7.403 1.00 84.56 115 PHE A CA 1
ATOM 899 C C . PHE A 1 115 ? 16.277 -11.269 8.260 1.00 84.56 115 PHE A C 1
ATOM 901 O O . PHE A 1 115 ? 16.610 -10.167 7.836 1.00 84.56 115 PHE A O 1
ATOM 908 N N . GLY A 1 116 ? 16.695 -11.720 9.445 1.00 84.12 116 GLY A N 1
ATOM 909 C CA . GLY A 1 116 ? 17.393 -10.903 10.441 1.00 84.12 116 GLY A CA 1
ATOM 910 C C . GLY A 1 116 ? 18.774 -10.396 10.020 1.00 84.12 116 GLY A C 1
ATOM 911 O O . GLY A 1 116 ? 19.240 -9.388 10.540 1.00 84.12 116 GLY A O 1
ATOM 912 N N . ASN A 1 117 ? 19.409 -11.067 9.054 1.00 87.06 117 ASN A N 1
ATOM 913 C CA . ASN A 1 117 ? 20.735 -10.711 8.534 1.00 87.06 117 ASN A CA 1
ATOM 914 C C . ASN A 1 117 ? 20.684 -9.929 7.210 1.00 87.06 117 ASN A C 1
ATOM 916 O O . ASN A 1 117 ? 21.723 -9.715 6.581 1.00 87.06 117 ASN A O 1
ATOM 920 N N . MET A 1 118 ? 19.492 -9.529 6.751 1.00 87.50 118 MET A N 1
ATOM 921 C CA . MET A 1 118 ? 19.379 -8.661 5.581 1.00 87.50 118 MET A CA 1
ATOM 922 C C . MET A 1 118 ? 19.874 -7.254 5.923 1.00 87.50 118 MET A C 1
ATOM 924 O O . MET A 1 118 ? 19.486 -6.676 6.934 1.00 87.50 118 MET A O 1
ATOM 928 N N . GLY A 1 119 ? 20.724 -6.695 5.065 1.00 86.06 119 GLY A N 1
ATOM 929 C CA . GLY A 1 119 ? 21.307 -5.368 5.254 1.00 86.06 119 GLY A CA 1
ATOM 930 C C . GLY A 1 119 ? 21.331 -4.538 3.975 1.00 86.06 119 GLY A C 1
ATOM 931 O O . GLY A 1 119 ? 20.748 -4.904 2.953 1.00 86.06 119 GLY A O 1
ATOM 932 N N . SER A 1 120 ? 22.035 -3.408 4.009 1.00 89.31 120 SER A N 1
ATOM 933 C CA . SER A 1 120 ? 22.148 -2.485 2.871 1.00 89.31 120 SER A CA 1
ATOM 934 C C . SER A 1 120 ? 22.761 -3.133 1.625 1.00 89.31 120 SER A C 1
ATOM 936 O O . SER A 1 120 ? 22.377 -2.788 0.512 1.00 89.31 120 SER A O 1
ATOM 938 N N . GLN A 1 121 ? 23.626 -4.140 1.786 1.00 89.81 121 GLN A N 1
ATOM 939 C CA . GLN A 1 121 ? 24.167 -4.953 0.688 1.00 89.81 121 GLN A CA 1
ATOM 940 C C . GLN A 1 121 ? 23.080 -5.720 -0.081 1.00 89.81 121 GLN A C 1
ATOM 942 O O . GLN A 1 121 ? 23.266 -6.129 -1.227 1.00 89.81 121 GLN A O 1
ATOM 947 N N . ASN A 1 122 ? 21.929 -5.934 0.557 1.00 89.25 122 ASN A N 1
ATOM 948 C CA . ASN A 1 122 ? 20.756 -6.546 -0.039 1.00 89.25 122 ASN A CA 1
ATOM 949 C C . ASN A 1 122 ? 19.800 -5.510 -0.654 1.00 89.25 122 ASN A C 1
ATOM 951 O O . ASN A 1 122 ? 18.781 -5.876 -1.227 1.00 89.25 122 ASN A O 1
ATOM 955 N N . VAL A 1 123 ? 20.100 -4.220 -0.592 1.00 92.12 123 VAL A N 1
ATOM 956 C CA . VAL A 1 123 ? 19.297 -3.184 -1.240 1.00 92.12 123 VAL A CA 1
ATOM 957 C C . VAL A 1 123 ? 19.954 -2.829 -2.570 1.00 92.12 123 VAL A C 1
ATOM 959 O O . VAL A 1 123 ? 21.163 -2.637 -2.646 1.00 92.12 123 VAL A O 1
ATOM 962 N N . CYS A 1 124 ? 19.171 -2.770 -3.651 1.00 92.31 124 CYS A N 1
ATOM 963 C CA . CYS A 1 124 ? 19.653 -2.333 -4.970 1.00 92.31 124 CYS A CA 1
ATOM 964 C C . CYS A 1 124 ? 20.878 -3.101 -5.526 1.00 92.31 124 CYS A C 1
ATOM 966 O O . CYS A 1 124 ? 21.648 -2.540 -6.315 1.00 92.31 124 CYS A O 1
ATOM 968 N N . SER A 1 125 ? 21.046 -4.381 -5.163 1.00 95.06 125 SER A N 1
ATOM 969 C CA . SER A 1 125 ? 22.100 -5.243 -5.723 1.00 95.06 125 SER A CA 1
ATOM 970 C C . SER A 1 125 ? 21.936 -5.442 -7.238 1.00 95.06 125 SER A C 1
ATOM 972 O O . SER A 1 125 ? 20.857 -5.219 -7.797 1.00 95.06 125 SER A O 1
ATOM 974 N N . SER A 1 126 ? 23.006 -5.868 -7.914 1.00 96.50 126 SER A N 1
ATOM 975 C CA . SER A 1 126 ? 23.019 -6.079 -9.371 1.00 96.50 126 SER A CA 1
ATOM 976 C C . SER A 1 126 ? 21.915 -7.040 -9.827 1.00 96.50 126 SER A C 1
ATOM 978 O O . SER A 1 126 ? 21.186 -6.770 -10.782 1.00 96.50 126 SER A O 1
ATOM 980 N N . GLU A 1 127 ? 21.715 -8.121 -9.077 1.00 96.38 127 GLU A N 1
ATOM 981 C CA . GLU A 1 127 ? 20.713 -9.152 -9.345 1.00 96.38 127 GLU A CA 1
ATOM 982 C C . GLU A 1 127 ? 19.295 -8.580 -9.245 1.00 96.38 127 GLU A C 1
ATOM 984 O O . GLU A 1 127 ? 18.465 -8.815 -10.123 1.00 96.38 127 GLU A O 1
ATOM 989 N N . ARG A 1 128 ? 19.024 -7.762 -8.217 1.00 95.56 128 ARG A N 1
ATOM 990 C CA . ARG A 1 128 ? 17.717 -7.110 -8.023 1.00 95.56 128 ARG A CA 1
ATOM 991 C C . ARG A 1 128 ? 17.435 -6.073 -9.104 1.00 95.56 128 ARG A C 1
ATOM 993 O O . ARG A 1 128 ? 16.320 -6.018 -9.613 1.00 95.56 128 ARG A O 1
ATOM 1000 N N . LYS A 1 129 ? 18.447 -5.294 -9.502 1.00 96.50 129 LYS A N 1
ATOM 1001 C CA . LYS A 1 129 ? 18.342 -4.350 -10.627 1.00 96.50 129 LYS A CA 1
ATOM 1002 C C . LYS A 1 129 ? 18.049 -5.075 -11.937 1.00 96.50 129 LYS A C 1
ATOM 1004 O O . LYS A 1 129 ? 17.218 -4.610 -12.709 1.00 96.50 129 LYS A O 1
ATOM 1009 N N . LYS A 1 130 ? 18.683 -6.228 -12.174 1.00 98.06 130 LYS A N 1
ATOM 1010 C CA . LYS A 1 130 ? 18.421 -7.058 -13.356 1.00 98.06 130 LYS A CA 1
ATOM 1011 C C . LYS A 1 130 ? 16.987 -7.594 -13.365 1.00 98.06 130 LYS A C 1
ATOM 1013 O O . LYS A 1 130 ? 16.344 -7.535 -14.408 1.00 98.06 130 LYS A O 1
ATOM 1018 N N . LEU A 1 131 ? 16.475 -8.053 -12.221 1.00 97.88 131 LEU A N 1
ATOM 1019 C CA . LEU A 1 131 ? 15.083 -8.496 -12.095 1.00 97.88 131 LEU A CA 1
ATOM 1020 C C . LEU A 1 131 ? 14.091 -7.343 -12.322 1.00 97.88 131 LEU A C 1
ATOM 1022 O O . LEU A 1 131 ? 13.135 -7.503 -13.074 1.00 97.88 131 LEU A O 1
ATOM 1026 N N . ALA A 1 132 ? 14.344 -6.170 -11.735 1.00 97.25 132 ALA A N 1
ATOM 1027 C CA . ALA A 1 132 ? 13.517 -4.981 -11.943 1.00 97.25 132 ALA A CA 1
ATOM 1028 C C . ALA A 1 132 ? 13.522 -4.517 -13.411 1.00 97.25 132 ALA A C 1
ATOM 1030 O O . ALA A 1 132 ? 12.478 -4.162 -13.952 1.00 97.25 132 ALA A O 1
ATOM 1031 N N . LEU A 1 133 ? 14.681 -4.569 -14.079 1.00 97.31 133 LEU A N 1
ATOM 1032 C CA . LEU A 1 133 ? 14.806 -4.270 -15.507 1.00 97.31 133 LEU A CA 1
ATOM 1033 C C . LEU A 1 133 ? 13.997 -5.249 -16.365 1.00 97.31 133 LEU A C 1
ATOM 1035 O O . LEU A 1 133 ? 13.382 -4.835 -17.344 1.00 97.31 133 LEU A O 1
ATOM 1039 N N . GLU A 1 134 ? 13.993 -6.532 -16.010 1.00 98.25 134 GLU A N 1
ATOM 1040 C CA . GLU A 1 134 ? 13.202 -7.533 -16.722 1.00 98.25 134 GLU A CA 1
ATOM 1041 C C . GLU A 1 134 ? 11.699 -7.301 -16.536 1.00 98.25 134 GLU A C 1
ATOM 1043 O O . GLU A 1 134 ? 10.964 -7.260 -17.520 1.00 98.25 134 GLU A O 1
ATOM 1048 N N . ALA A 1 135 ? 11.253 -7.031 -15.306 1.00 98.19 135 ALA A N 1
ATOM 1049 C CA . ALA A 1 135 ? 9.866 -6.659 -15.036 1.00 98.19 135 ALA A CA 1
ATOM 1050 C C . ALA A 1 135 ? 9.443 -5.407 -15.829 1.00 98.19 135 ALA A C 1
ATOM 1052 O O . ALA A 1 135 ? 8.373 -5.390 -16.432 1.00 98.19 135 ALA A O 1
ATOM 1053 N N . ALA A 1 136 ? 10.306 -4.386 -15.904 1.00 96.88 136 ALA A N 1
ATOM 1054 C CA . ALA A 1 136 ? 10.050 -3.186 -16.698 1.00 96.88 136 ALA A CA 1
ATOM 1055 C C . ALA A 1 136 ? 9.942 -3.490 -18.202 1.00 96.88 136 ALA A C 1
ATOM 1057 O O . ALA A 1 136 ? 9.038 -2.987 -18.863 1.00 96.88 136 ALA A O 1
ATOM 1058 N N . ARG A 1 137 ? 10.821 -4.340 -18.751 1.00 97.62 137 ARG A N 1
ATOM 1059 C CA . ARG A 1 137 ? 10.763 -4.760 -20.164 1.00 97.62 137 ARG A CA 1
ATOM 1060 C C . ARG A 1 137 ? 9.470 -5.493 -20.496 1.00 97.62 137 ARG A C 1
ATOM 1062 O O . ARG A 1 137 ? 8.900 -5.242 -21.552 1.00 97.62 137 ARG A O 1
ATOM 1069 N N . GLN A 1 138 ? 9.013 -6.364 -19.600 1.00 97.88 138 GLN A N 1
ATOM 1070 C CA . GLN A 1 138 ? 7.776 -7.125 -19.777 1.00 97.88 138 GLN A CA 1
ATOM 1071 C C . GLN A 1 138 ? 6.514 -6.284 -19.523 1.00 97.88 138 GLN A C 1
ATOM 1073 O O . GLN A 1 138 ? 5.453 -6.612 -20.045 1.00 97.88 138 GLN A O 1
ATOM 1078 N N . GLY A 1 139 ? 6.621 -5.191 -18.760 1.00 97.56 139 GLY A N 1
ATOM 1079 C CA . GLY A 1 139 ? 5.510 -4.279 -18.475 1.00 97.56 139 GLY A CA 1
ATOM 1080 C C . GLY A 1 139 ? 5.217 -3.239 -19.565 1.00 97.56 139 GLY A C 1
ATOM 1081 O O . GLY A 1 139 ? 4.176 -2.587 -19.513 1.00 97.56 139 GLY A O 1
ATOM 1082 N N . ILE A 1 140 ? 6.103 -3.052 -20.551 1.00 97.31 140 ILE A N 1
ATOM 1083 C CA . ILE A 1 140 ? 5.898 -2.084 -21.641 1.00 97.31 140 ILE A CA 1
ATOM 1084 C C . ILE A 1 140 ? 4.925 -2.657 -22.678 1.00 97.31 140 ILE A C 1
ATOM 1086 O O . ILE A 1 140 ? 5.177 -3.701 -23.277 1.00 97.31 140 ILE A O 1
ATOM 1090 N N . VAL A 1 141 ? 3.844 -1.923 -22.956 1.00 97.69 141 VAL A N 1
ATOM 1091 C CA . VAL A 1 141 ? 2.819 -2.320 -23.932 1.00 97.69 141 VAL A CA 1
ATOM 1092 C C . VAL A 1 141 ? 2.933 -1.492 -25.213 1.00 97.69 141 VAL A C 1
ATOM 1094 O O . VAL A 1 141 ? 2.810 -0.267 -25.197 1.00 97.69 141 VAL A O 1
ATOM 1097 N N . LEU A 1 142 ? 3.113 -2.164 -26.354 1.00 97.00 142 LEU A N 1
ATOM 1098 C CA . LEU A 1 142 ? 3.068 -1.539 -27.677 1.00 97.00 142 LEU A CA 1
ATOM 1099 C C . LEU A 1 142 ? 1.618 -1.460 -28.177 1.00 97.00 142 LEU A C 1
ATOM 1101 O O . LEU A 1 142 ? 1.107 -2.404 -28.771 1.00 97.00 142 LEU A O 1
ATOM 1105 N N . LEU A 1 143 ? 0.960 -0.322 -27.949 1.00 97.94 143 LEU A N 1
ATOM 1106 C CA . LEU A 1 143 ? -0.454 -0.134 -28.310 1.00 97.94 143 LEU A CA 1
ATOM 1107 C C . LEU A 1 143 ? -0.692 0.026 -29.821 1.00 97.94 143 LEU A C 1
ATOM 1109 O O . LEU A 1 143 ? -1.746 -0.348 -30.328 1.00 97.94 143 LEU A O 1
ATOM 1113 N N . LYS A 1 144 ? 0.268 0.602 -30.554 1.00 97.25 144 LYS A N 1
ATOM 1114 C CA . LYS A 1 144 ? 0.143 0.883 -31.991 1.00 97.25 144 LYS A CA 1
ATOM 1115 C C . LYS A 1 144 ? 1.498 0.783 -32.682 1.00 97.25 144 LYS A C 1
ATOM 1117 O O . LYS A 1 144 ? 2.467 1.381 -32.228 1.00 97.25 144 LYS A O 1
ATOM 1122 N N . ASN A 1 145 ? 1.547 0.074 -33.809 1.00 97.25 145 ASN A N 1
ATOM 1123 C CA . ASN A 1 145 ? 2.744 -0.049 -34.645 1.00 97.25 145 ASN A CA 1
ATOM 1124 C C . ASN A 1 145 ? 2.380 -0.005 -36.136 1.00 97.25 145 ASN A C 1
ATOM 1126 O O . ASN A 1 145 ? 2.353 -1.023 -36.831 1.00 97.25 145 ASN A O 1
ATOM 1130 N N . ASN A 1 146 ? 2.042 1.188 -36.622 1.00 96.75 146 ASN A N 1
ATOM 1131 C CA . ASN A 1 146 ? 1.664 1.380 -38.019 1.00 96.75 146 ASN A CA 1
ATOM 1132 C C . ASN A 1 146 ? 2.839 1.081 -38.951 1.00 96.75 146 ASN A C 1
ATOM 1134 O O . ASN A 1 146 ? 3.969 1.463 -38.661 1.00 96.75 146 ASN A O 1
ATOM 1138 N N . GLN A 1 147 ? 2.555 0.425 -40.080 1.00 95.06 147 GLN A N 1
ATOM 1139 C CA . GLN A 1 147 ? 3.540 0.131 -41.131 1.00 95.06 147 GLN A CA 1
ATOM 1140 C C . GLN A 1 147 ? 4.808 -0.585 -40.626 1.00 95.06 147 GLN A C 1
ATOM 1142 O O . GLN A 1 147 ? 5.857 -0.486 -41.252 1.00 95.06 147 GLN A O 1
ATOM 1147 N N . LYS A 1 148 ? 4.719 -1.315 -39.501 1.00 93.62 148 LYS A N 1
ATOM 1148 C CA . LYS A 1 148 ? 5.873 -1.960 -38.848 1.00 93.62 148 LYS A CA 1
ATOM 1149 C C . LYS A 1 148 ? 7.020 -0.975 -38.584 1.00 93.62 148 LYS A C 1
ATOM 1151 O O . LYS A 1 148 ? 8.187 -1.325 -38.727 1.00 93.62 148 LYS A O 1
ATOM 1156 N N . PHE A 1 149 ? 6.677 0.259 -38.215 1.00 93.19 149 PHE A N 1
ATOM 1157 C CA . PHE A 1 149 ? 7.644 1.317 -37.945 1.00 93.19 149 PHE A CA 1
ATOM 1158 C C . PHE A 1 149 ? 8.668 0.920 -36.872 1.00 93.19 149 PHE A C 1
ATOM 1160 O O . PHE A 1 149 ? 9.832 1.293 -36.971 1.00 93.19 149 PHE A O 1
ATOM 1167 N N . LEU A 1 150 ? 8.256 0.139 -35.869 1.00 94.62 150 LEU A N 1
ATOM 1168 C CA . LEU A 1 150 ? 9.142 -0.459 -34.869 1.00 94.62 150 LEU A CA 1
ATOM 1169 C C . LEU A 1 150 ? 9.374 -1.960 -35.136 1.00 94.62 150 LEU A C 1
ATOM 1171 O O . LEU A 1 150 ? 8.425 -2.646 -35.538 1.00 94.62 150 LEU A O 1
ATOM 1175 N N . PRO A 1 151 ? 10.576 -2.497 -34.821 1.00 93.38 151 PRO A N 1
ATOM 1176 C CA . PRO A 1 151 ? 11.729 -1.810 -34.221 1.00 93.38 151 PRO A CA 1
ATOM 1177 C C . PRO A 1 151 ? 12.553 -1.000 -35.238 1.00 93.38 151 PRO A C 1
ATOM 1179 O O . PRO A 1 151 ? 12.664 -1.374 -36.402 1.00 93.38 151 PRO A O 1
ATOM 1182 N N . TRP A 1 152 ? 13.183 0.090 -34.790 1.00 89.94 152 TRP A N 1
ATOM 1183 C CA . TRP A 1 152 ? 14.056 0.901 -35.647 1.00 89.94 152 TRP A CA 1
ATOM 1184 C C . TRP A 1 152 ? 15.369 0.199 -35.992 1.00 89.94 152 TRP A C 1
ATOM 1186 O O . TRP A 1 152 ? 16.005 -0.430 -35.142 1.00 89.94 152 TRP A O 1
ATOM 1196 N N . ASN A 1 153 ? 15.831 0.401 -37.227 1.00 89.75 153 ASN A N 1
ATOM 1197 C CA . ASN A 1 153 ? 17.195 0.072 -37.615 1.00 89.75 153 ASN A CA 1
ATOM 1198 C C . ASN A 1 153 ? 18.150 1.163 -37.108 1.00 89.75 153 ASN A C 1
ATOM 1200 O O . ASN A 1 153 ? 18.158 2.277 -37.630 1.00 89.75 153 ASN A O 1
ATOM 1204 N N . LYS A 1 154 ? 18.990 0.823 -36.125 1.00 87.50 154 LYS A N 1
ATOM 1205 C CA . LYS A 1 154 ? 19.970 1.747 -35.528 1.00 87.50 154 LYS A CA 1
ATOM 1206 C C . LYS A 1 154 ? 20.953 2.339 -36.544 1.00 87.50 154 LYS A C 1
ATOM 1208 O O . LYS A 1 154 ? 21.426 3.445 -36.331 1.00 87.50 154 LYS A O 1
ATOM 1213 N N . ASN A 1 155 ? 21.228 1.635 -37.643 1.00 91.56 155 ASN A N 1
ATOM 1214 C CA . ASN A 1 155 ? 22.165 2.091 -38.673 1.00 91.56 155 ASN A CA 1
ATOM 1215 C C . ASN A 1 155 ? 21.517 3.046 -39.690 1.00 91.56 155 ASN A C 1
ATOM 1217 O O . ASN A 1 155 ? 22.225 3.675 -40.466 1.00 91.56 155 ASN A O 1
ATOM 1221 N N . GLY A 1 156 ? 20.183 3.133 -39.715 1.00 88.06 156 GLY A N 1
ATOM 1222 C CA . GLY A 1 156 ? 19.436 4.006 -40.627 1.00 88.06 156 GLY A CA 1
ATOM 1223 C C . GLY A 1 156 ? 18.959 5.314 -39.991 1.00 88.06 156 GLY A C 1
ATOM 1224 O O . GLY A 1 156 ? 18.352 6.129 -40.679 1.00 88.06 156 GLY A O 1
ATOM 1225 N N . VAL A 1 157 ? 19.197 5.512 -38.691 1.00 90.31 157 VAL A N 1
ATOM 1226 C CA . VAL A 1 157 ? 18.731 6.678 -37.930 1.00 90.31 157 VAL A CA 1
ATOM 1227 C C . VAL A 1 157 ? 19.941 7.464 -37.437 1.00 90.31 157 VAL A C 1
ATOM 1229 O O . VAL A 1 157 ? 20.715 6.967 -36.625 1.00 90.31 157 VAL A O 1
ATOM 1232 N N . SER A 1 158 ? 20.101 8.694 -37.922 1.00 91.06 158 SER A N 1
ATOM 1233 C CA . SER A 1 158 ? 21.212 9.581 -37.550 1.00 91.06 158 SER A CA 1
ATOM 1234 C C . SER A 1 158 ? 20.946 10.390 -36.279 1.00 91.06 158 SER A C 1
ATOM 1236 O O . SER A 1 158 ? 21.889 10.760 -35.582 1.00 91.06 158 SER A O 1
ATOM 1238 N N . SER A 1 159 ? 19.679 10.662 -35.952 1.00 93.25 159 SER A N 1
ATOM 1239 C CA . SER A 1 159 ? 19.289 11.388 -34.743 1.00 93.25 159 SER A CA 1
ATOM 1240 C C . SER A 1 159 ? 17.875 11.024 -34.281 1.00 93.25 159 SER A C 1
ATOM 1242 O O . SER A 1 159 ? 17.020 10.627 -35.072 1.00 93.25 159 SER A O 1
ATOM 1244 N N . VAL A 1 160 ? 17.633 11.149 -32.974 1.00 92.38 160 VAL A N 1
ATOM 1245 C CA . VAL A 1 160 ? 16.330 10.919 -32.337 1.00 92.38 160 VAL A CA 1
ATOM 1246 C C . VAL A 1 160 ? 16.041 12.092 -31.411 1.00 92.38 160 VAL A C 1
ATOM 1248 O O . VAL A 1 160 ? 16.842 12.393 -30.528 1.00 92.38 160 VAL A O 1
ATOM 1251 N N . ALA A 1 161 ? 14.892 12.739 -31.590 1.00 94.62 161 ALA A N 1
ATOM 1252 C CA . ALA A 1 161 ? 14.404 13.749 -30.661 1.00 94.62 161 ALA A CA 1
ATOM 1253 C C . ALA A 1 161 ? 13.501 13.090 -29.609 1.00 94.62 161 ALA A C 1
ATOM 1255 O O . ALA A 1 161 ? 12.506 12.452 -29.954 1.00 94.62 161 ALA A O 1
ATOM 1256 N N . ILE A 1 162 ? 13.836 13.255 -28.329 1.00 93.75 162 ILE A N 1
ATOM 1257 C CA . ILE A 1 162 ? 13.003 12.811 -27.207 1.00 93.75 162 ILE A CA 1
ATOM 1258 C C . ILE A 1 162 ? 12.319 14.050 -26.632 1.00 93.75 162 ILE A C 1
ATOM 1260 O O . ILE A 1 162 ? 12.969 14.893 -26.020 1.00 93.75 162 ILE A O 1
ATOM 1264 N N . ILE A 1 163 ? 11.012 14.176 -26.857 1.00 94.56 163 ILE A N 1
ATOM 1265 C CA . ILE A 1 163 ? 10.237 15.364 -26.486 1.00 94.56 163 ILE A CA 1
ATOM 1266 C C . ILE A 1 163 ? 9.129 14.939 -25.525 1.00 94.56 163 ILE A C 1
ATOM 1268 O O . ILE A 1 163 ? 8.154 14.314 -25.930 1.00 94.56 163 ILE A O 1
ATOM 1272 N N . SER A 1 164 ? 9.298 15.245 -24.240 1.00 91.69 164 SER A N 1
ATOM 1273 C CA . SER A 1 164 ? 8.267 15.085 -23.209 1.00 91.69 164 SER A CA 1
ATOM 1274 C C . SER A 1 164 ? 8.724 15.751 -21.909 1.00 91.69 164 SER A C 1
ATOM 1276 O O . SER A 1 164 ? 9.905 15.636 -21.573 1.00 91.69 164 SER A O 1
ATOM 1278 N N . PRO A 1 165 ? 7.818 16.345 -21.108 1.00 91.06 165 PRO A N 1
ATOM 1279 C CA . PRO A 1 165 ? 8.125 16.736 -19.730 1.00 91.06 165 PRO A CA 1
ATOM 1280 C C . PRO A 1 165 ? 8.651 15.575 -18.870 1.00 91.06 165 PRO A C 1
ATOM 1282 O O . PRO A 1 165 ? 9.323 15.811 -17.871 1.00 91.06 165 PRO A O 1
ATOM 1285 N N . MET A 1 166 ? 8.360 14.328 -19.262 1.00 88.94 166 MET A N 1
ATOM 1286 C CA . MET A 1 166 ? 8.786 13.097 -18.587 1.00 88.94 166 MET A CA 1
ATOM 1287 C C . MET A 1 166 ? 10.076 12.488 -19.161 1.00 88.94 166 MET A C 1
ATOM 1289 O O . MET A 1 166 ? 10.558 11.495 -18.629 1.00 88.94 166 MET A O 1
ATOM 1293 N N . ALA A 1 167 ? 10.651 13.055 -20.229 1.00 90.88 167 ALA A N 1
ATOM 1294 C CA . ALA A 1 167 ? 11.773 12.450 -20.958 1.00 90.88 167 ALA A CA 1
ATOM 1295 C C . ALA A 1 167 ? 13.029 12.220 -20.099 1.00 90.88 167 ALA A C 1
ATOM 1297 O O . ALA A 1 167 ? 13.789 11.293 -20.366 1.00 90.88 167 ALA A O 1
ATOM 1298 N N . ASN A 1 168 ? 13.241 13.060 -19.082 1.00 90.31 168 ASN A N 1
ATOM 1299 C CA . ASN A 1 168 ? 14.377 12.978 -18.166 1.00 90.31 168 ASN A CA 1
ATOM 1300 C C . ASN A 1 168 ? 13.948 13.199 -16.703 1.00 90.31 168 ASN A C 1
ATOM 1302 O O . ASN A 1 168 ? 14.612 13.915 -15.955 1.00 90.31 168 ASN A O 1
ATOM 1306 N N . ARG A 1 169 ? 12.799 12.639 -16.296 1.00 87.25 169 ARG A N 1
ATOM 1307 C CA . ARG A 1 169 ? 12.397 12.631 -14.881 1.00 87.25 169 ARG A CA 1
ATOM 1308 C C . ARG A 1 169 ? 12.849 11.340 -14.209 1.00 87.25 169 ARG A C 1
ATOM 1310 O O . ARG A 1 169 ? 12.482 10.248 -14.629 1.00 87.25 169 ARG A O 1
ATOM 1317 N N . THR A 1 170 ? 13.629 11.485 -13.143 1.00 83.25 170 THR A N 1
ATOM 1318 C CA . THR A 1 170 ? 14.059 10.386 -12.263 1.00 83.25 170 THR A CA 1
ATOM 1319 C C . THR A 1 170 ? 13.228 10.294 -10.985 1.00 83.25 170 THR A C 1
ATOM 1321 O O . THR A 1 170 ? 13.271 9.271 -10.308 1.00 83.25 170 THR A O 1
ATOM 1324 N N . ASN A 1 171 ? 12.467 11.346 -10.665 1.00 77.81 171 ASN A N 1
ATOM 1325 C CA . ASN A 1 171 ? 11.566 11.382 -9.519 1.00 77.81 171 ASN A CA 1
ATOM 1326 C C . ASN A 1 171 ? 10.142 11.054 -9.963 1.00 77.81 171 ASN A C 1
ATOM 1328 O O . ASN A 1 171 ? 9.653 11.574 -10.967 1.00 77.81 171 ASN A O 1
ATOM 1332 N N . ILE A 1 172 ? 9.502 10.175 -9.195 1.00 64.69 172 ILE A N 1
ATOM 1333 C CA . ILE A 1 172 ? 8.126 9.709 -9.410 1.00 64.69 172 ILE A CA 1
ATOM 1334 C C . ILE A 1 172 ? 7.132 10.634 -8.684 1.00 64.69 172 ILE A C 1
ATOM 1336 O O . ILE A 1 172 ? 5.942 10.630 -8.986 1.00 64.69 172 ILE A O 1
ATOM 1340 N N . THR A 1 173 ? 7.614 11.463 -7.752 1.00 51.66 173 THR A N 1
ATOM 1341 C CA . THR A 1 173 ? 6.821 12.535 -7.154 1.00 51.66 173 THR A CA 1
ATOM 1342 C C . THR A 1 173 ? 6.742 13.692 -8.145 1.00 51.66 173 THR A C 1
ATOM 1344 O O . TH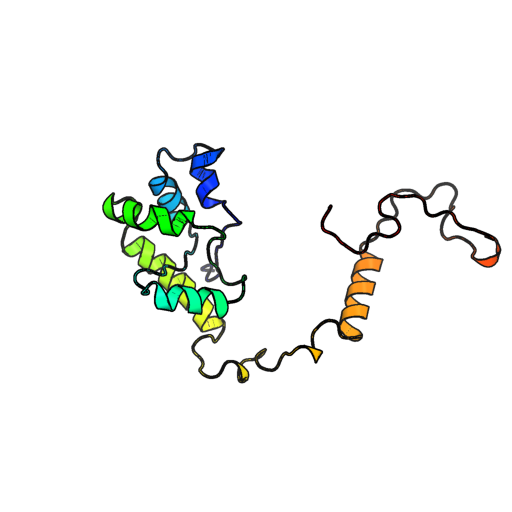R A 1 173 ? 7.751 14.208 -8.632 1.00 51.66 173 THR A O 1
ATOM 1347 N N . GLY A 1 174 ? 5.513 14.020 -8.536 1.00 48.66 174 GLY A N 1
ATOM 1348 C CA . GLY A 1 174 ? 5.215 15.202 -9.325 1.00 48.66 174 GLY A CA 1
ATOM 1349 C C . GLY A 1 174 ? 5.354 16.435 -8.449 1.00 48.66 174 GLY A C 1
ATOM 1350 O O . GLY A 1 174 ? 4.367 16.875 -7.870 1.00 48.66 174 GLY A O 1
ATOM 1351 N N . ASP A 1 175 ? 6.575 16.945 -8.352 1.00 38.41 175 ASP A N 1
ATOM 1352 C CA . ASP A 1 175 ? 6.839 18.328 -7.965 1.00 38.41 175 ASP A CA 1
ATOM 1353 C C . ASP A 1 175 ? 6.627 19.234 -9.196 1.00 38.41 175 ASP A C 1
ATOM 1355 O O . ASP A 1 175 ? 7.061 18.837 -10.323 1.00 38.41 175 ASP A O 1
#

Secondary structure (DSSP, 8-state):
----S---PPTTHHHHHHHTT--SSSHHHHHHHHHHTT-------S--HHHHHHHHHHS-TTSS--SSSHHHHHHHHHHHTTSS-HHHHHHHHHHHHHHHHHTTTTSS-GGGSTTTT--GGGSS-HHHHHHHHHHHHHH------GGG-PSP-TTS-S------TTTT---SS--

Foldseek 3Di:
DPPLDADADDACRLVCCCPPVVVDPDLLLSLLVCLVVRQAAPPPDDDPPVCVVVCPVPDPPPQRHHNDCSCVVRVVVNVVVVSADVVSVVSSVVSSVSVCVVQCVVVPQQCPDPCNPDDPCNPPDPVVVVVVVVVVVVPDDDPDQPPVPPPDDPVVDPDDDDDDPCSDDPDPDDD